Protein AF-A0A0F8YF22-F1 (afdb_monomer)

Radius of gyration: 14.16 Å; Cα contacts (8 Å, |Δi|>4): 208; chains: 1; bounding box: 29×29×36 Å

Sequence (97 aa):
RAADLAAFGNVHLRFWARLSSFEAPDRAIVLISNDGVQWQVVKEFAESESDGAYHLYDIDLSEIEMSDSFAVAFYSSMDPLTRLWQVDDIEFVTVAP

Mean predicted aligned error: 3.38 Å

Secondary structure (DSSP, 8-state):
--B--TT--SEEEEEEEEEES--TT-EEEEEEESSSS--EEEEE--GGG-EEEEEEEEEE-TTSPP-TTBEEEEEEE--STT-EEEEEEEEEEE---

Structure (mmCIF, N/CA/C/O backbone):
data_AF-A0A0F8YF22-F1
#
_entry.id   AF-A0A0F8YF22-F1
#
loop_
_atom_site.group_PDB
_atom_site.id
_atom_site.type_symbol
_atom_site.label_atom_id
_atom_site.label_alt_id
_atom_site.label_comp_id
_atom_site.label_asym_id
_atom_site.label_entity_id
_atom_site.label_seq_id
_atom_site.pdbx_PDB_ins_code
_atom_site.Cartn_x
_atom_site.Cartn_y
_atom_site.Cartn_z
_atom_site.occupancy
_atom_site.B_iso_or_equiv
_atom_site.auth_seq_id
_atom_site.auth_comp_id
_atom_site.auth_asym_id
_atom_site.auth_atom_id
_atom_site.pdbx_PDB_model_num
ATOM 1 N N . ARG A 1 1 ? -8.690 8.781 2.411 1.00 81.88 1 ARG A N 1
ATOM 2 C CA . ARG A 1 1 ? -9.803 8.679 3.389 1.00 81.88 1 ARG A CA 1
ATOM 3 C C . ARG A 1 1 ? -9.377 7.656 4.428 1.00 81.88 1 ARG A C 1
ATOM 5 O O . ARG A 1 1 ? -8.768 6.681 4.014 1.00 81.88 1 ARG A O 1
ATOM 12 N N . ALA A 1 2 ? -9.654 7.888 5.708 1.00 91.12 2 ALA A N 1
ATOM 13 C CA . ALA A 1 2 ? -9.368 6.909 6.751 1.00 91.12 2 ALA A CA 1
ATOM 14 C C . ALA A 1 2 ? -10.437 5.801 6.797 1.00 91.12 2 ALA A C 1
ATOM 16 O O . ALA A 1 2 ? -11.606 6.058 6.484 1.00 91.12 2 ALA A O 1
ATOM 17 N N . ALA A 1 3 ? -10.017 4.595 7.154 1.00 93.81 3 ALA A N 1
ATOM 18 C CA . ALA A 1 3 ? -10.834 3.429 7.438 1.00 93.81 3 ALA A CA 1
ATOM 19 C C . ALA A 1 3 ? -10.855 3.192 8.951 1.00 93.81 3 ALA A C 1
ATOM 21 O O . ALA A 1 3 ? -9.825 3.314 9.612 1.00 93.81 3 ALA A O 1
ATOM 22 N N . ASP A 1 4 ? -12.027 2.839 9.477 1.00 96.31 4 ASP A N 1
ATOM 23 C CA . ASP A 1 4 ? -12.156 2.429 10.871 1.00 96.31 4 ASP A CA 1
ATOM 24 C C . ASP A 1 4 ? -11.876 0.931 10.987 1.00 96.31 4 ASP A C 1
ATOM 26 O O . ASP A 1 4 ? -12.679 0.106 10.542 1.00 96.31 4 ASP A O 1
ATOM 30 N N . LEU A 1 5 ? -10.707 0.602 11.538 1.00 96.31 5 LEU A N 1
ATOM 31 C CA . LEU A 1 5 ? -10.226 -0.761 11.729 1.00 96.31 5 LEU A CA 1
ATOM 32 C C . LEU A 1 5 ? -10.076 -1.138 13.215 1.00 96.31 5 LEU A C 1
ATOM 34 O O . LEU A 1 5 ? -9.618 -2.239 13.513 1.00 96.31 5 LEU A O 1
ATOM 38 N N . ALA A 1 6 ? -10.487 -0.278 14.155 1.00 96.38 6 ALA A N 1
ATOM 39 C CA . ALA A 1 6 ? -10.183 -0.425 15.585 1.00 96.38 6 ALA A CA 1
ATOM 40 C C . ALA A 1 6 ? -10.715 -1.727 16.221 1.00 96.38 6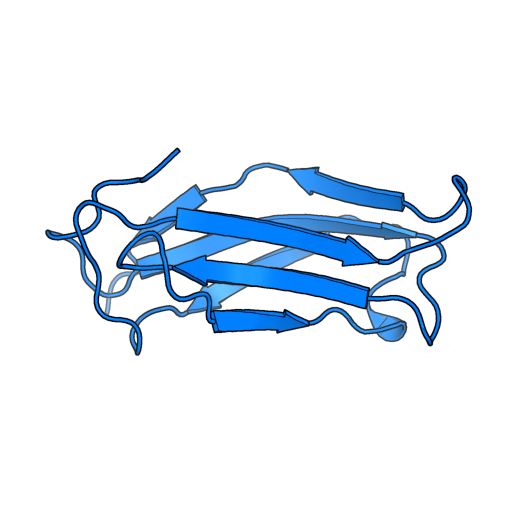 ALA A C 1
ATOM 42 O O . ALA A 1 6 ? -10.188 -2.199 17.226 1.00 96.38 6 ALA A O 1
ATOM 43 N N . ALA A 1 7 ? -11.770 -2.311 15.646 1.00 95.50 7 ALA A N 1
ATOM 44 C CA . ALA A 1 7 ? -12.389 -3.545 16.130 1.00 95.50 7 ALA A CA 1
ATOM 45 C C . ALA A 1 7 ? -11.828 -4.828 15.485 1.00 95.50 7 ALA A C 1
ATOM 47 O O . ALA A 1 7 ? -12.304 -5.921 15.803 1.00 95.50 7 ALA A O 1
ATOM 48 N N . PHE A 1 8 ? -10.862 -4.720 14.569 1.00 94.38 8 PHE A N 1
ATOM 49 C CA . PHE A 1 8 ? -10.341 -5.851 13.805 1.00 94.38 8 PHE A CA 1
ATOM 50 C C . PHE A 1 8 ? -8.925 -6.231 14.255 1.00 94.38 8 PHE A C 1
ATOM 52 O O . PHE A 1 8 ? -8.103 -5.381 14.581 1.00 94.38 8 PHE A O 1
ATOM 59 N N . GLY A 1 9 ? -8.643 -7.533 14.248 1.00 91.81 9 GLY A N 1
ATOM 60 C CA . GLY A 1 9 ? -7.300 -8.101 14.387 1.00 91.81 9 GLY A CA 1
ATOM 61 C C . GLY A 1 9 ? -6.959 -8.949 13.163 1.00 91.81 9 GLY A C 1
ATOM 62 O O . GLY A 1 9 ? -7.848 -9.243 12.361 1.00 91.81 9 GLY A O 1
ATOM 63 N N . ASN A 1 10 ? -5.688 -9.345 13.023 1.00 94.06 10 ASN A N 1
ATOM 64 C CA . ASN A 1 10 ? -5.179 -10.103 11.867 1.00 94.06 10 ASN A CA 1
ATOM 65 C C . ASN A 1 10 ? -5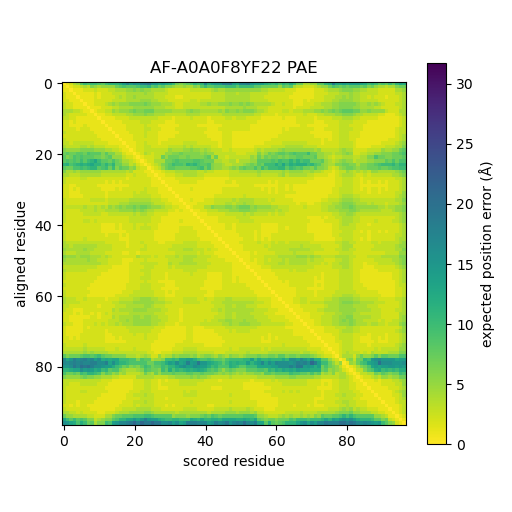.583 -9.465 10.528 1.00 94.06 10 ASN A C 1
ATOM 67 O O . ASN A 1 10 ? -6.104 -10.127 9.625 1.00 94.06 10 ASN A O 1
ATOM 71 N N . VAL A 1 11 ? -5.424 -8.143 10.446 1.00 97.06 11 VAL A N 1
ATOM 72 C CA . VAL A 1 11 ? -5.755 -7.379 9.248 1.00 97.06 11 VAL A CA 1
ATOM 73 C C . VAL A 1 11 ? -4.627 -7.525 8.240 1.00 97.06 11 VAL A C 1
ATOM 75 O O . VAL A 1 11 ? -3.454 -7.398 8.579 1.00 97.06 11 VAL A O 1
ATOM 78 N N . HIS A 1 12 ? -5.002 -7.755 6.991 1.00 98.19 12 HIS A N 1
ATOM 79 C CA . HIS A 1 12 ? -4.113 -7.714 5.847 1.00 98.19 12 HIS A CA 1
ATOM 80 C C . HIS A 1 12 ? -4.555 -6.609 4.889 1.00 98.19 12 HIS A C 1
ATOM 82 O O . HIS A 1 12 ? -5.754 -6.370 4.708 1.00 98.19 12 HIS A O 1
ATOM 88 N N . LEU A 1 13 ? -3.587 -5.954 4.251 1.00 98.38 13 LEU A N 1
ATOM 89 C CA . LEU A 1 13 ? -3.821 -5.085 3.102 1.00 98.38 13 LEU A CA 1
ATOM 90 C C . LEU A 1 13 ? -3.634 -5.906 1.827 1.00 98.38 13 LEU A C 1
ATOM 92 O O . LEU A 1 13 ? -2.529 -6.376 1.549 1.00 98.38 13 LEU A O 1
ATOM 96 N N . ARG A 1 14 ? -4.705 -6.033 1.041 1.00 98.50 14 ARG A N 1
ATOM 97 C CA . ARG A 1 14 ? -4.677 -6.676 -0.272 1.00 98.50 14 ARG A CA 1
ATOM 98 C C . ARG A 1 14 ? -4.929 -5.675 -1.378 1.00 98.50 14 ARG A C 1
ATOM 100 O O . ARG A 1 14 ? -5.735 -4.761 -1.233 1.00 98.50 14 ARG A O 1
ATOM 107 N N . PHE A 1 15 ? -4.209 -5.843 -2.474 1.00 98.75 15 PHE A N 1
ATOM 108 C CA . PHE A 1 15 ? -4.419 -5.079 -3.696 1.00 98.75 15 PHE A CA 1
ATOM 109 C C . PHE A 1 15 ? -3.747 -5.785 -4.869 1.00 98.75 15 PHE A C 1
ATOM 111 O O . PHE A 1 15 ? -2.789 -6.545 -4.703 1.00 98.75 15 PHE A O 1
ATOM 118 N N . TRP A 1 16 ? -4.213 -5.486 -6.072 1.00 98.69 16 TRP A N 1
ATOM 119 C CA . TRP A 1 16 ? -3.531 -5.863 -7.299 1.00 98.69 16 TRP A CA 1
ATOM 120 C C . TRP A 1 16 ? -2.640 -4.719 -7.762 1.00 98.69 16 TRP A C 1
ATOM 122 O O . TRP A 1 16 ? -3.042 -3.555 -7.729 1.00 98.69 16 TRP A O 1
ATOM 132 N N . ALA A 1 17 ? -1.432 -5.032 -8.224 1.00 98.25 17 ALA A N 1
ATOM 133 C CA . ALA A 1 17 ? -0.572 -4.034 -8.845 1.00 98.25 17 ALA A CA 1
ATOM 134 C C . ALA A 1 17 ? 0.118 -4.564 -10.097 1.00 98.25 17 ALA A C 1
ATOM 136 O O . ALA A 1 17 ? 0.445 -5.745 -10.196 1.00 98.25 17 ALA A O 1
ATOM 137 N N . ARG A 1 18 ? 0.345 -3.652 -11.042 1.00 96.75 18 ARG A N 1
ATOM 138 C CA . ARG A 1 18 ? 1.116 -3.872 -12.264 1.00 96.75 18 ARG A CA 1
ATOM 139 C C . ARG A 1 18 ? 2.131 -2.753 -12.417 1.00 96.75 18 ARG A C 1
ATOM 141 O O . ARG A 1 18 ? 1.767 -1.576 -12.397 1.00 96.75 18 ARG A O 1
ATOM 148 N N . LEU A 1 19 ? 3.395 -3.128 -12.587 1.00 95.06 19 LEU A N 1
ATOM 149 C CA . LEU A 1 19 ? 4.499 -2.205 -12.824 1.00 95.06 19 LEU A CA 1
ATOM 150 C C . LEU A 1 19 ? 5.060 -2.447 -14.223 1.00 95.06 19 LEU A C 1
ATOM 152 O O . LEU A 1 19 ? 5.138 -3.581 -14.694 1.00 95.06 19 LEU A O 1
ATOM 156 N N . SER A 1 20 ? 5.394 -1.371 -14.927 1.00 91.94 20 SER A N 1
ATOM 157 C CA . SER A 1 20 ? 6.003 -1.432 -16.257 1.00 91.94 20 SER A CA 1
ATOM 158 C C . SER A 1 20 ? 7.156 -0.444 -16.348 1.00 91.94 20 SER A C 1
ATOM 160 O O . SER A 1 20 ? 6.988 0.733 -16.026 1.00 91.94 20 SER A O 1
ATOM 162 N N . SER A 1 21 ? 8.297 -0.932 -16.840 1.00 87.00 21 SER A N 1
ATOM 163 C CA . SER A 1 21 ? 9.525 -0.152 -17.029 1.00 87.00 21 SER A CA 1
ATOM 164 C C . SER A 1 21 ? 10.063 0.519 -15.755 1.00 87.00 21 SER A C 1
ATOM 166 O O . SER A 1 21 ? 10.680 1.575 -15.857 1.00 87.00 21 SER A O 1
ATOM 168 N N . PHE A 1 22 ? 9.827 -0.071 -14.578 1.00 87.25 22 PHE A N 1
ATOM 169 C CA . PHE A 1 22 ? 10.413 0.376 -13.312 1.00 87.25 22 PHE A CA 1
ATOM 170 C C . PHE A 1 22 ? 11.881 -0.048 -13.243 1.00 87.25 22 PHE A C 1
ATOM 172 O O . PHE A 1 22 ? 12.175 -1.239 -13.327 1.00 87.25 22 PHE A O 1
ATOM 179 N N . GLU A 1 23 ? 12.787 0.907 -13.071 1.00 85.00 23 GLU A N 1
ATOM 180 C CA . GLU A 1 23 ? 14.230 0.662 -12.999 1.00 85.00 23 GLU A CA 1
ATOM 181 C C . GLU A 1 23 ? 14.862 1.551 -11.925 1.00 85.00 23 GLU A C 1
ATOM 183 O O . GLU A 1 23 ? 14.401 2.663 -11.675 1.00 85.00 23 GLU A O 1
ATOM 188 N N . ALA A 1 24 ? 15.933 1.103 -11.267 1.00 81.94 24 ALA A N 1
ATOM 189 C CA . ALA A 1 24 ? 16.624 1.974 -10.314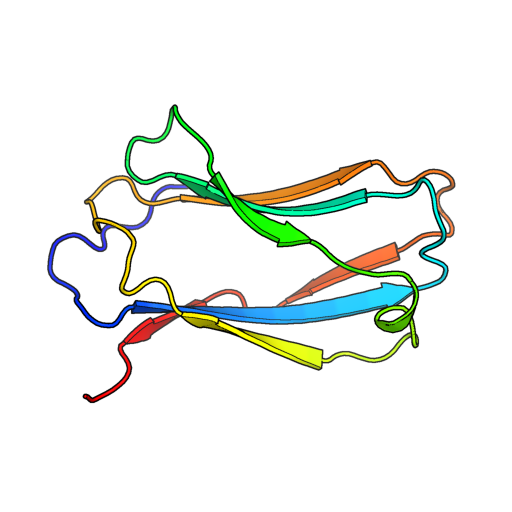 1.00 81.94 24 ALA A CA 1
ATOM 190 C C . ALA A 1 24 ? 17.101 3.268 -11.024 1.00 81.94 24 ALA A C 1
ATOM 192 O O . ALA A 1 24 ? 17.725 3.175 -12.084 1.00 81.94 24 ALA A O 1
ATOM 193 N N . PRO A 1 25 ? 16.863 4.480 -10.475 1.00 86.56 25 PRO A N 1
ATOM 194 C CA . PRO A 1 25 ? 16.542 4.799 -9.079 1.00 86.56 25 PRO A CA 1
ATOM 195 C C . PRO A 1 25 ? 15.051 5.067 -8.783 1.00 86.56 25 PRO A C 1
ATOM 197 O O . PRO A 1 25 ? 14.750 5.766 -7.811 1.00 86.56 25 PRO A O 1
ATOM 200 N N . ASP A 1 26 ? 14.127 4.565 -9.603 1.00 90.50 26 ASP A N 1
ATOM 201 C CA . ASP A 1 26 ? 12.691 4.729 -9.376 1.00 90.50 26 ASP A CA 1
ATOM 202 C C . ASP A 1 26 ? 12.257 4.220 -7.997 1.00 90.50 26 ASP A C 1
ATOM 204 O O . ASP A 1 26 ? 12.837 3.294 -7.422 1.00 90.50 26 ASP A O 1
ATOM 208 N N . ARG A 1 27 ? 11.192 4.827 -7.464 1.00 93.25 27 ARG A N 1
ATOM 209 C CA . ARG A 1 27 ? 10.548 4.370 -6.229 1.00 93.25 27 ARG A CA 1
ATOM 210 C C . ARG A 1 27 ? 9.051 4.219 -6.410 1.00 93.25 27 ARG A C 1
ATOM 212 O O . ARG A 1 27 ? 8.387 5.142 -6.871 1.00 93.25 27 ARG A O 1
ATOM 219 N N . ALA A 1 28 ? 8.529 3.082 -5.972 1.00 95.75 28 ALA A N 1
ATOM 220 C CA . ALA A 1 28 ? 7.116 2.831 -5.742 1.00 95.75 28 ALA A CA 1
ATOM 221 C C . ALA A 1 28 ? 7.012 2.132 -4.385 1.00 95.75 28 ALA A C 1
ATOM 223 O O . ALA A 1 28 ? 7.670 1.115 -4.151 1.00 95.75 28 ALA A O 1
ATOM 224 N N . ILE A 1 29 ? 6.255 2.723 -3.466 1.00 97.81 29 ILE A N 1
ATOM 225 C CA . ILE A 1 29 ? 6.117 2.238 -2.094 1.00 97.81 29 ILE A CA 1
ATOM 226 C C . ILE A 1 29 ? 4.664 2.323 -1.639 1.00 97.81 29 ILE A C 1
ATOM 228 O O . ILE A 1 29 ? 3.922 3.236 -2.012 1.00 97.81 29 ILE A O 1
ATOM 232 N N . VAL A 1 30 ? 4.282 1.378 -0.789 1.00 98.44 30 VAL A N 1
ATOM 233 C CA . VAL A 1 30 ? 3.015 1.386 -0.062 1.00 98.44 30 VAL A CA 1
ATOM 234 C C . VAL A 1 30 ? 3.308 1.769 1.374 1.00 98.44 30 VAL A C 1
ATOM 236 O O . VAL A 1 30 ? 4.178 1.178 2.020 1.00 98.44 30 VAL A O 1
ATOM 239 N N . LEU A 1 31 ? 2.580 2.765 1.861 1.00 98.38 31 LEU A N 1
ATOM 240 C CA . LEU A 1 31 ? 2.650 3.213 3.239 1.00 98.38 31 LEU A CA 1
ATOM 241 C C . LEU A 1 31 ? 1.307 3.026 3.925 1.00 98.38 31 LEU A C 1
ATOM 243 O O . LEU A 1 31 ? 0.259 3.118 3.285 1.00 98.38 31 LEU A O 1
ATOM 247 N N . ILE A 1 32 ? 1.350 2.854 5.239 1.00 98.12 32 ILE A N 1
ATOM 248 C CA . ILE A 1 32 ? 0.169 2.942 6.092 1.00 98.12 32 ILE A CA 1
ATOM 249 C C . ILE A 1 32 ? 0.388 3.955 7.211 1.00 98.12 32 ILE A C 1
ATOM 251 O O . ILE A 1 32 ? 1.523 4.306 7.541 1.00 98.12 32 ILE A O 1
ATOM 255 N N . SER A 1 33 ? -0.709 4.429 7.784 1.00 97.62 33 SER A N 1
ATOM 256 C CA . SER A 1 33 ? -0.731 5.307 8.950 1.00 97.62 33 SER A CA 1
ATOM 257 C C . SER A 1 33 ? -1.910 4.916 9.829 1.00 97.62 33 SER A C 1
ATOM 259 O O . SER A 1 33 ? -3.009 4.734 9.313 1.00 97.62 33 SER A O 1
ATOM 261 N N . ASN A 1 34 ? -1.697 4.785 11.136 1.00 96.38 34 ASN A N 1
ATOM 262 C CA . ASN A 1 34 ? -2.760 4.521 12.108 1.00 96.38 34 ASN A CA 1
ATOM 263 C C . ASN A 1 34 ? -3.192 5.782 12.881 1.00 96.38 34 ASN A C 1
ATOM 265 O O . ASN A 1 34 ? -4.114 5.711 13.682 1.00 96.38 34 ASN A O 1
ATOM 269 N N . ASP A 1 35 ? -2.557 6.930 12.648 1.00 94.62 35 ASP A N 1
ATOM 270 C CA . ASP A 1 35 ? -2.874 8.212 13.293 1.00 94.62 35 ASP A CA 1
ATOM 271 C C . ASP A 1 35 ? -3.150 9.343 12.280 1.00 94.62 35 ASP A C 1
ATOM 273 O O . ASP A 1 35 ? -3.473 10.472 12.653 1.00 94.62 35 ASP A O 1
ATOM 277 N N . GLY A 1 36 ? -3.008 9.058 10.983 1.00 90.94 36 GLY A N 1
ATOM 278 C CA . GLY A 1 36 ? -3.122 10.020 9.888 1.00 90.94 36 GLY A CA 1
ATOM 279 C C . GLY A 1 36 ? -1.941 10.990 9.756 1.00 90.94 36 GLY A C 1
ATOM 280 O O . GLY A 1 36 ? -1.992 11.881 8.904 1.00 90.94 36 GLY A O 1
ATOM 281 N N . VAL A 1 37 ? -0.890 10.848 10.569 1.00 93.56 37 VAL A N 1
ATOM 282 C CA . VAL A 1 37 ? 0.245 11.780 10.650 1.00 93.56 37 VAL A CA 1
ATOM 283 C C . VAL A 1 37 ? 1.564 11.069 10.366 1.00 93.56 37 VAL A C 1
ATOM 285 O O . VAL A 1 37 ? 2.317 11.506 9.493 1.00 93.56 37 VAL A O 1
ATOM 288 N N . GLN A 1 38 ? 1.856 9.990 11.090 1.00 96.12 38 GLN A N 1
ATOM 289 C CA . GLN A 1 38 ? 3.052 9.180 10.903 1.00 96.12 38 GLN A CA 1
ATOM 290 C C . GLN A 1 38 ? 2.783 8.093 9.868 1.00 96.12 38 GLN A C 1
ATOM 292 O O . GLN A 1 38 ? 1.784 7.379 9.934 1.00 96.12 38 GLN A O 1
ATOM 297 N N . TRP A 1 39 ? 3.697 7.965 8.910 1.00 97.38 39 TRP A N 1
ATOM 298 C CA . TRP A 1 39 ? 3.599 6.996 7.825 1.00 97.38 39 TRP A CA 1
ATOM 299 C C . TRP A 1 39 ? 4.747 6.001 7.909 1.00 97.38 39 TRP A C 1
ATOM 301 O O . TRP A 1 39 ? 5.906 6.394 8.046 1.00 97.38 39 TRP A O 1
ATOM 311 N N . GLN A 1 40 ? 4.425 4.718 7.783 1.00 97.44 40 GLN A N 1
ATOM 312 C CA . GLN A 1 40 ? 5.397 3.628 7.745 1.00 97.44 40 GLN A CA 1
ATOM 313 C C . GLN A 1 40 ? 5.293 2.865 6.428 1.00 97.44 40 GLN A C 1
ATOM 315 O O . GLN A 1 40 ? 4.196 2.653 5.914 1.00 97.44 40 GLN A O 1
ATOM 320 N N . VAL A 1 41 ? 6.440 2.473 5.873 1.00 98.00 41 VAL A N 1
ATOM 321 C CA . VAL A 1 41 ? 6.508 1.698 4.629 1.00 98.00 41 VAL A CA 1
ATOM 322 C C . VAL A 1 41 ? 6.227 0.234 4.937 1.00 98.00 41 VAL A C 1
ATOM 324 O O . VAL A 1 41 ? 6.907 -0.357 5.769 1.00 98.00 41 VAL A O 1
ATOM 327 N N . VAL A 1 42 ? 5.264 -0.347 4.227 1.00 98.25 42 VAL A N 1
ATOM 328 C CA . VAL A 1 42 ? 4.907 -1.772 4.339 1.00 98.25 42 VAL A CA 1
ATOM 329 C C . VAL A 1 42 ? 5.246 -2.569 3.078 1.00 98.25 42 VAL A C 1
ATOM 331 O O . VAL A 1 42 ? 5.292 -3.794 3.108 1.00 98.25 42 VAL A O 1
ATOM 334 N N . LYS A 1 43 ? 5.531 -1.885 1.963 1.00 97.94 43 LYS A N 1
ATOM 335 C CA . LYS A 1 43 ? 6.041 -2.498 0.732 1.00 97.94 43 LYS A CA 1
ATOM 336 C C . LYS A 1 43 ? 6.876 -1.500 -0.056 1.00 97.94 43 LYS A C 1
ATOM 338 O O . LYS A 1 43 ? 6.441 -0.377 -0.291 1.00 97.94 43 LYS A O 1
ATOM 343 N N . GLU A 1 44 ? 8.037 -1.945 -0.516 1.00 96.94 44 GLU A N 1
ATOM 344 C CA . GLU A 1 44 ? 8.830 -1.295 -1.560 1.00 96.94 44 GLU A CA 1
ATOM 345 C C . GLU A 1 44 ? 8.937 -2.252 -2.750 1.00 96.94 44 GLU A C 1
ATOM 347 O O . GLU A 1 44 ? 9.178 -3.453 -2.575 1.00 96.94 44 GLU A O 1
ATOM 352 N N . PHE A 1 45 ? 8.658 -1.743 -3.949 1.00 95.88 45 PHE A N 1
ATOM 353 C CA . PHE A 1 45 ? 8.722 -2.527 -5.179 1.00 95.88 45 PHE A CA 1
ATOM 354 C C . PHE A 1 45 ? 10.145 -2.556 -5.728 1.00 95.88 45 PHE A C 1
ATOM 356 O O . PHE A 1 45 ? 10.848 -1.545 -5.718 1.00 95.88 45 PHE A O 1
ATOM 363 N N . ALA A 1 46 ? 10.551 -3.719 -6.227 1.00 93.62 46 ALA A N 1
ATOM 364 C CA . ALA A 1 46 ? 11.820 -3.916 -6.908 1.00 93.62 46 ALA A CA 1
ATOM 365 C C . ALA A 1 46 ? 11.648 -3.937 -8.435 1.00 93.62 46 ALA A C 1
ATOM 367 O O . ALA A 1 46 ? 10.586 -4.272 -8.954 1.00 93.62 46 ALA A O 1
ATOM 368 N N . GLU A 1 47 ? 12.736 -3.674 -9.164 1.00 93.06 47 GLU A N 1
ATOM 369 C CA . GLU A 1 47 ? 12.812 -3.816 -10.630 1.00 93.06 47 GLU A CA 1
ATOM 370 C C . GLU A 1 47 ? 12.344 -5.196 -11.114 1.00 93.06 47 GLU A C 1
ATOM 372 O O . GLU A 1 47 ? 11.636 -5.307 -12.112 1.00 93.06 47 GLU A O 1
ATOM 377 N N . SER A 1 48 ? 12.644 -6.252 -10.352 1.00 93.31 48 SER A N 1
ATOM 378 C CA . SER A 1 4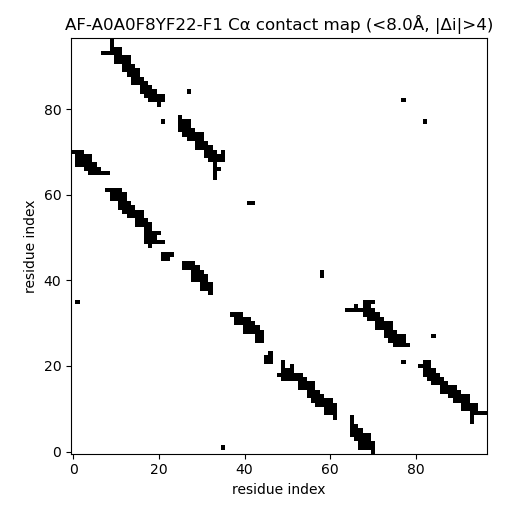8 ? 12.212 -7.618 -10.662 1.00 93.31 48 SER A CA 1
ATOM 379 C C . SER A 1 48 ? 10.692 -7.820 -10.660 1.00 93.31 48 SER A C 1
ATOM 381 O O . SER A 1 48 ? 10.225 -8.828 -11.175 1.00 93.31 48 SER A O 1
ATOM 383 N N . GLU A 1 49 ? 9.923 -6.901 -10.073 1.00 94.81 49 GLU A N 1
ATOM 384 C CA . GLU A 1 49 ? 8.454 -6.949 -10.019 1.00 94.81 49 GLU A CA 1
ATOM 385 C C . GLU A 1 49 ? 7.800 -6.145 -11.159 1.00 94.81 49 GLU A C 1
ATOM 387 O O . GLU A 1 49 ? 6.579 -6.042 -11.237 1.00 94.81 49 GLU A O 1
ATOM 392 N N . SER A 1 50 ? 8.601 -5.573 -12.063 1.00 93.25 50 SER A N 1
ATOM 393 C CA . SER A 1 50 ? 8.142 -4.790 -13.213 1.00 93.25 50 SER A CA 1
ATOM 394 C C . SER A 1 50 ? 8.011 -5.616 -14.492 1.00 93.25 50 SER A C 1
ATOM 396 O O . SER A 1 50 ? 8.459 -5.210 -15.568 1.00 93.25 50 SER A O 1
ATOM 398 N N . ASP A 1 51 ? 7.376 -6.778 -14.393 1.00 94.19 51 ASP A N 1
ATOM 399 C CA . ASP A 1 51 ? 7.187 -7.705 -15.514 1.00 94.19 51 ASP A CA 1
ATOM 400 C C . ASP A 1 51 ? 6.000 -7.353 -16.431 1.00 94.19 51 ASP A C 1
ATOM 402 O O . ASP A 1 51 ? 5.733 -8.043 -17.418 1.00 94.19 51 ASP A O 1
ATOM 406 N N . GLY A 1 52 ? 5.289 -6.261 -16.137 1.00 94.69 52 GLY A N 1
ATOM 407 C CA . GLY A 1 52 ? 4.152 -5.816 -16.926 1.00 94.69 52 GLY A CA 1
ATOM 408 C C . GLY A 1 52 ? 2.901 -6.681 -16.765 1.00 94.69 52 GLY A C 1
ATOM 409 O O . GLY A 1 52 ? 1.994 -6.523 -17.587 1.00 94.69 52 GLY A O 1
ATOM 410 N N . ALA A 1 53 ? 2.809 -7.531 -15.740 1.00 97.00 53 ALA A N 1
ATOM 411 C CA . ALA A 1 53 ? 1.605 -8.269 -15.365 1.00 97.00 53 ALA A CA 1
ATOM 412 C C . ALA A 1 53 ? 1.003 -7.748 -14.047 1.00 97.00 53 ALA A C 1
ATOM 414 O O . ALA A 1 53 ? 1.652 -7.040 -13.281 1.00 97.00 53 ALA A O 1
ATOM 415 N N . TYR A 1 54 ? -0.272 -8.065 -13.813 1.00 98.06 54 TYR A N 1
ATOM 416 C CA . TYR A 1 54 ? -0.908 -7.827 -12.519 1.00 98.06 54 TYR A CA 1
ATOM 417 C C . TYR A 1 54 ? -0.568 -8.962 -11.556 1.00 98.06 54 TYR A C 1
ATOM 419 O O . TYR A 1 54 ? -0.781 -10.130 -11.884 1.00 98.06 54 TYR A O 1
ATOM 427 N N . HIS A 1 55 ? -0.127 -8.599 -10.355 1.00 98.38 55 HIS A N 1
ATOM 428 C CA . HIS A 1 55 ? 0.120 -9.520 -9.249 1.00 98.38 55 HIS A CA 1
ATOM 429 C C . HIS A 1 55 ? -0.707 -9.122 -8.034 1.00 98.38 55 HIS A C 1
ATOM 431 O O . HIS A 1 55 ? -0.910 -7.931 -7.781 1.00 98.38 55 HIS A O 1
ATOM 437 N N . LEU A 1 56 ? -1.178 -10.125 -7.292 1.00 98.38 56 LEU A N 1
ATOM 438 C CA . LEU A 1 56 ? -1.839 -9.921 -6.009 1.00 98.38 56 LEU A CA 1
ATOM 439 C C . LEU A 1 56 ? -0.776 -9.733 -4.928 1.00 98.38 56 LEU A C 1
ATOM 441 O O . LEU A 1 56 ? 0.074 -10.601 -4.727 1.00 98.38 56 LEU A O 1
ATOM 445 N N . TYR A 1 57 ? -0.876 -8.625 -4.209 1.00 98.38 57 TYR A N 1
ATOM 446 C CA . TYR A 1 57 ? -0.098 -8.350 -3.014 1.00 98.38 57 TYR A CA 1
ATOM 447 C C . TYR A 1 57 ? -0.982 -8.557 -1.793 1.00 98.38 57 TYR A C 1
ATOM 449 O O . TYR A 1 57 ? -2.096 -8.042 -1.739 1.00 98.38 57 TYR A O 1
ATOM 457 N N . ASP A 1 58 ? -0.473 -9.317 -0.830 1.00 98.31 58 ASP A N 1
ATOM 458 C CA . ASP A 1 58 ? -1.124 -9.595 0.446 1.00 98.31 58 ASP A CA 1
ATOM 459 C C . ASP A 1 58 ? -0.118 -9.289 1.560 1.00 98.31 58 ASP A C 1
ATOM 461 O O . ASP A 1 58 ? 0.870 -10.006 1.731 1.00 98.31 58 ASP A O 1
ATOM 465 N N . ILE A 1 59 ? -0.314 -8.157 2.234 1.00 98.25 59 ILE A N 1
ATOM 466 C CA . ILE A 1 59 ? 0.597 -7.638 3.253 1.00 98.25 59 ILE A CA 1
ATOM 467 C C . ILE A 1 59 ? -0.034 -7.859 4.621 1.00 98.25 59 ILE A C 1
ATOM 469 O O . ILE A 1 59 ? -1.071 -7.269 4.926 1.00 98.25 59 ILE A O 1
ATOM 473 N N . ASP A 1 60 ? 0.628 -8.663 5.448 1.00 97.25 60 ASP A N 1
ATOM 474 C CA . ASP A 1 60 ? 0.270 -8.858 6.850 1.00 97.25 60 ASP A CA 1
ATOM 475 C C . ASP A 1 60 ? 0.545 -7.575 7.655 1.00 97.25 60 ASP A C 1
ATOM 477 O O . ASP A 1 60 ? 1.664 -7.057 7.654 1.00 97.25 60 ASP A O 1
ATOM 481 N N . LEU A 1 61 ? -0.489 -7.048 8.317 1.00 97.00 61 LEU A N 1
ATOM 482 C CA . LEU A 1 61 ? -0.415 -5.866 9.180 1.00 97.00 61 LEU A CA 1
ATOM 483 C C . LEU A 1 61 ? -0.620 -6.218 10.661 1.00 97.00 61 LEU A C 1
ATOM 485 O O . LEU A 1 61 ? -0.916 -5.332 11.459 1.00 97.00 61 LEU A O 1
ATOM 489 N N . SER A 1 62 ? -0.486 -7.487 11.051 1.00 92.50 62 SER A N 1
ATOM 490 C CA . SER A 1 62 ? -0.702 -7.957 12.427 1.00 92.50 62 SER A CA 1
ATOM 491 C C . SER A 1 62 ? 0.222 -7.305 13.462 1.00 92.50 62 SER A C 1
ATOM 493 O O . SER A 1 62 ? -0.158 -7.185 14.626 1.00 92.50 62 SER A O 1
ATOM 495 N N . GLU A 1 63 ? 1.397 -6.827 13.048 1.00 92.88 63 GLU A N 1
ATOM 496 C CA . GLU A 1 63 ? 2.330 -6.078 13.903 1.00 92.88 63 GLU A CA 1
ATOM 497 C C . GLU A 1 63 ? 1.988 -4.580 14.020 1.00 92.88 63 GLU A C 1
ATOM 499 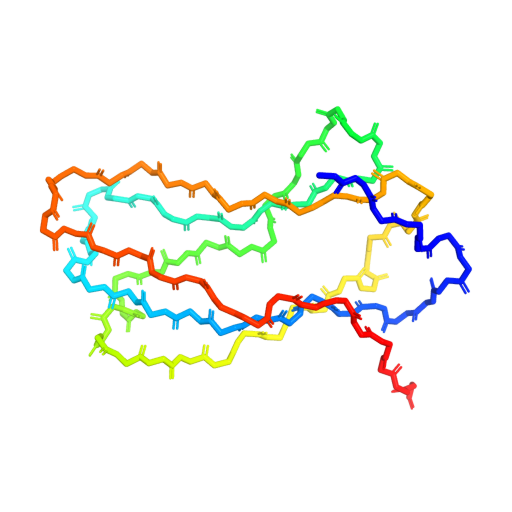O O . GLU A 1 63 ? 2.664 -3.839 14.737 1.00 92.88 63 GLU A O 1
ATOM 504 N N . ILE A 1 64 ? 0.941 -4.116 13.331 1.00 94.81 64 ILE A N 1
ATOM 505 C CA . ILE A 1 64 ? 0.497 -2.724 13.341 1.00 94.81 64 ILE A CA 1
ATOM 506 C C . ILE A 1 64 ? -0.724 -2.572 14.249 1.00 94.81 64 ILE A C 1
ATOM 508 O O . ILE A 1 64 ? -1.710 -3.297 14.135 1.00 94.81 64 ILE A O 1
ATOM 512 N N . GLU A 1 65 ? -0.698 -1.568 15.124 1.00 95.31 65 GLU A N 1
ATOM 513 C CA . GLU A 1 65 ? -1.865 -1.202 15.924 1.00 95.31 65 GLU A CA 1
ATOM 514 C C . GLU A 1 65 ? -2.970 -0.615 15.031 1.00 95.31 65 GLU A C 1
ATOM 516 O O . GLU A 1 65 ? -2.792 0.442 14.414 1.00 95.31 65 GLU A O 1
ATOM 521 N N . MET A 1 66 ? -4.111 -1.307 14.967 1.00 96.75 66 MET A N 1
ATOM 522 C CA . MET A 1 66 ? -5.301 -0.854 14.244 1.00 96.75 66 MET A CA 1
ATOM 523 C C . MET A 1 66 ? -5.982 0.314 14.965 1.00 96.75 66 MET A C 1
ATOM 525 O O . MET A 1 66 ? -5.994 0.386 16.192 1.00 96.75 66 MET A O 1
ATOM 529 N N . SER A 1 67 ? -6.597 1.213 14.197 1.00 97.00 67 SER A N 1
ATOM 530 C CA . SER A 1 67 ? -7.267 2.406 14.722 1.00 97.00 67 SER A CA 1
ATOM 531 C C . SER A 1 67 ? -8.503 2.777 13.903 1.00 97.00 67 SER A C 1
ATOM 533 O O . SER A 1 67 ? -8.764 2.206 12.844 1.00 97.00 67 SER A O 1
ATOM 535 N N . ASP A 1 68 ? -9.252 3.770 14.380 1.00 96.31 68 ASP A N 1
ATOM 536 C CA . ASP A 1 68 ? -10.396 4.360 13.675 1.00 96.31 68 ASP A CA 1
ATOM 537 C C . ASP A 1 68 ? -9.992 5.344 12.553 1.00 96.31 68 ASP A C 1
ATOM 539 O O . ASP A 1 68 ? -10.833 5.863 11.812 1.00 96.31 68 ASP A O 1
ATOM 543 N N . SER A 1 69 ? -8.690 5.608 12.428 1.00 95.44 69 SER A N 1
ATOM 544 C CA . SER A 1 69 ? -8.090 6.610 11.546 1.00 95.44 69 SER A CA 1
ATOM 545 C C . SER A 1 69 ? -7.077 6.001 10.570 1.00 95.44 69 SER A C 1
ATOM 547 O O . SER A 1 69 ? -6.266 6.715 9.975 1.00 95.44 69 SER A O 1
ATOM 549 N N . PHE A 1 70 ? -7.162 4.688 10.345 1.00 97.38 70 PHE A N 1
ATOM 550 C CA . PHE A 1 70 ? -6.207 3.940 9.541 1.00 97.38 70 PHE A CA 1
ATOM 551 C C . PHE A 1 70 ? -6.238 4.361 8.067 1.00 97.38 70 PHE A C 1
ATOM 553 O O . PHE A 1 70 ? -7.298 4.468 7.451 1.00 97.38 70 PHE A O 1
ATOM 560 N N . AL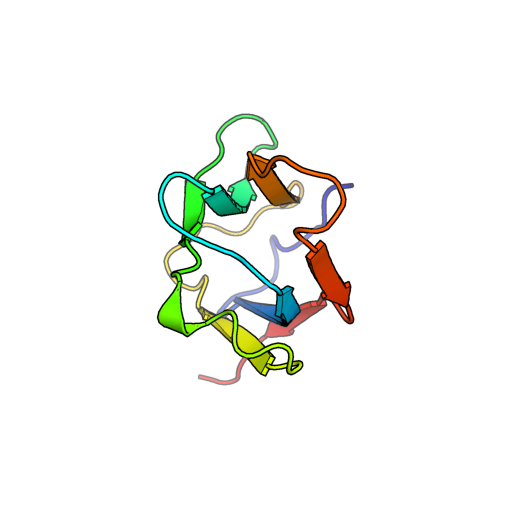A A 1 71 ? -5.083 4.590 7.458 1.00 97.19 71 ALA A N 1
ATOM 561 C CA . ALA A 1 71 ? -4.969 5.030 6.076 1.00 97.19 71 ALA A CA 1
ATOM 562 C C . ALA A 1 71 ? -3.871 4.267 5.337 1.00 97.19 71 ALA A C 1
ATOM 564 O O . ALA A 1 71 ? -2.858 3.893 5.918 1.00 97.19 71 ALA A O 1
ATOM 565 N N . VAL A 1 72 ? -4.066 4.095 4.031 1.00 97.94 72 VAL A N 1
ATOM 566 C CA . VAL A 1 72 ? -3.065 3.583 3.090 1.00 97.94 72 VAL A CA 1
ATOM 567 C C . VAL A 1 72 ? -2.708 4.678 2.088 1.00 97.94 72 VAL A C 1
ATOM 569 O O . VAL A 1 72 ? -3.571 5.458 1.673 1.00 97.94 72 VAL A O 1
ATOM 572 N N . ALA A 1 73 ? -1.439 4.738 1.698 1.00 97.56 73 ALA A N 1
ATOM 573 C CA .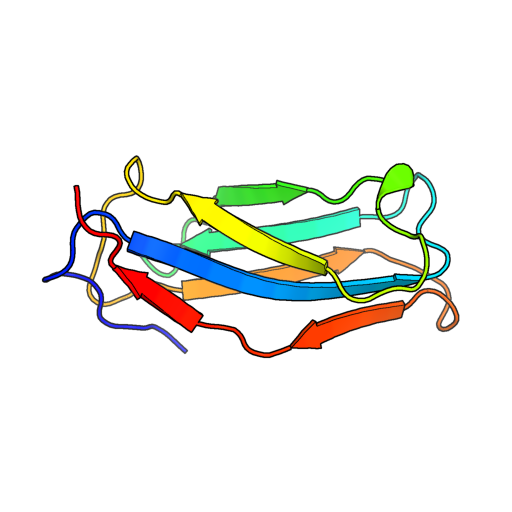 ALA A 1 73 ? -0.944 5.600 0.639 1.00 97.56 73 ALA A CA 1
ATOM 574 C C . ALA A 1 73 ? -0.085 4.801 -0.340 1.00 97.56 73 ALA A C 1
ATOM 576 O O . ALA A 1 73 ? 0.737 3.975 0.050 1.00 97.56 73 ALA A O 1
ATOM 577 N N . PHE A 1 74 ? -0.257 5.106 -1.621 1.00 97.19 74 PHE A N 1
ATOM 578 C CA . PHE A 1 74 ? 0.564 4.601 -2.710 1.00 97.19 74 PHE A CA 1
ATOM 579 C C . PHE A 1 74 ? 1.392 5.778 -3.211 1.00 97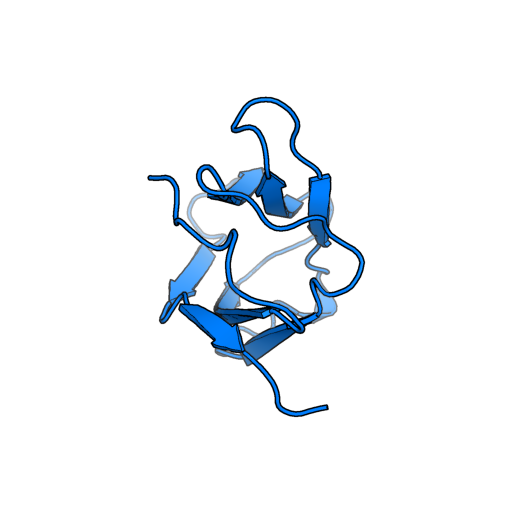.19 74 PHE A C 1
ATOM 581 O O . PHE A 1 74 ? 0.842 6.755 -3.722 1.00 97.19 74 PHE A O 1
ATOM 588 N N . TYR A 1 75 ? 2.701 5.726 -2.988 1.00 95.75 75 TYR A N 1
ATOM 589 C CA . TYR A 1 75 ? 3.615 6.805 -3.342 1.00 95.75 75 TYR A CA 1
ATOM 590 C C . TYR A 1 75 ? 4.593 6.333 -4.404 1.00 95.75 75 TYR A C 1
ATOM 592 O O . TYR A 1 75 ? 5.212 5.278 -4.267 1.00 95.75 75 TYR A O 1
ATOM 600 N N . SER A 1 76 ? 4.770 7.151 -5.435 1.00 93.31 76 SER A N 1
ATOM 601 C CA . SER A 1 76 ? 5.773 6.910 -6.459 1.00 93.31 76 SER A CA 1
ATOM 602 C C . SER A 1 76 ? 6.616 8.140 -6.740 1.00 93.31 76 SER A C 1
ATOM 604 O O . SER A 1 76 ? 6.100 9.250 -6.850 1.00 93.31 76 SER A O 1
ATOM 606 N N . SER A 1 77 ? 7.900 7.900 -6.957 1.00 92.62 77 SER A N 1
ATOM 607 C CA . SER A 1 77 ? 8.841 8.819 -7.580 1.00 92.62 77 SER A CA 1
ATOM 608 C C . SER A 1 77 ? 9.409 8.115 -8.811 1.00 92.62 77 SER A C 1
ATOM 610 O O . SER A 1 77 ? 10.436 7.445 -8.718 1.00 92.62 77 SER A O 1
ATOM 612 N N . MET A 1 78 ? 8.693 8.224 -9.933 1.00 87.06 78 MET A N 1
ATOM 613 C CA . MET A 1 78 ? 9.042 7.642 -11.235 1.00 87.06 78 MET A CA 1
ATOM 614 C C . MET A 1 78 ? 8.928 8.727 -12.318 1.00 87.06 78 MET A C 1
ATOM 616 O O . MET A 1 78 ? 7.976 9.506 -12.294 1.00 87.06 78 MET A O 1
ATOM 620 N N . ASP A 1 79 ? 9.873 8.779 -13.257 1.00 80.62 79 ASP A N 1
ATOM 621 C CA . ASP A 1 79 ? 9.889 9.724 -14.395 1.00 80.62 79 ASP A CA 1
ATOM 622 C C . ASP A 1 79 ? 10.685 9.095 -15.550 1.00 80.62 79 ASP A C 1
ATOM 624 O O . ASP A 1 79 ? 11.864 8.820 -15.329 1.00 80.62 79 ASP A O 1
ATOM 628 N N . PRO A 1 80 ? 10.140 8.831 -16.758 1.00 79.00 80 PRO A N 1
ATOM 629 C CA . PRO A 1 80 ? 9.077 9.576 -17.450 1.00 79.00 80 PRO A CA 1
ATOM 630 C C . PRO A 1 80 ? 7.692 8.912 -17.494 1.00 79.00 80 PRO A C 1
ATOM 632 O O . PRO A 1 80 ? 7.513 7.791 -17.033 1.00 79.00 80 PRO A O 1
ATOM 635 N N . LEU A 1 81 ? 6.718 9.592 -18.129 1.00 73.62 81 LEU A N 1
ATOM 636 C CA . LEU A 1 81 ? 5.310 9.174 -18.340 1.00 73.62 81 LEU A CA 1
ATOM 637 C C . LEU A 1 81 ? 5.112 7.765 -18.944 1.00 73.62 81 LEU A C 1
ATOM 639 O O . LEU A 1 81 ? 3.984 7.282 -19.022 1.00 73.62 81 LEU A O 1
ATOM 643 N N . THR A 1 82 ? 6.177 7.118 -19.415 1.00 77.25 82 THR A N 1
ATOM 644 C CA . THR A 1 82 ? 6.155 5.732 -19.899 1.00 77.25 82 THR A CA 1
ATOM 645 C C . THR A 1 82 ? 6.302 4.702 -18.780 1.00 77.25 82 THR A C 1
ATOM 647 O O . THR A 1 82 ? 6.023 3.530 -19.017 1.00 77.25 82 THR A O 1
ATOM 650 N N . ARG A 1 83 ? 6.730 5.112 -17.579 1.00 85.25 83 ARG A N 1
ATOM 651 C CA . ARG A 1 83 ? 6.788 4.261 -16.390 1.00 85.25 83 ARG A CA 1
ATOM 652 C C . ARG A 1 83 ? 5.443 4.301 -15.694 1.00 85.25 83 ARG A C 1
ATOM 654 O O . ARG A 1 83 ? 4.969 5.359 -15.282 1.00 85.25 83 ARG A O 1
ATOM 661 N N . LEU A 1 84 ? 4.801 3.144 -15.627 1.00 89.38 84 LEU A N 1
ATOM 662 C CA . LEU A 1 84 ? 3.434 3.029 -15.145 1.00 89.38 84 LEU A CA 1
ATOM 663 C C . LEU A 1 84 ? 3.402 2.136 -13.919 1.00 89.38 84 LEU A C 1
ATOM 665 O O . LEU A 1 84 ? 3.948 1.033 -13.924 1.00 89.38 84 LEU A O 1
ATOM 669 N N . TRP A 1 85 ? 2.689 2.612 -12.908 1.00 94.44 85 TRP A N 1
ATOM 670 C CA . TRP A 1 85 ? 2.253 1.810 -11.783 1.00 94.44 85 TRP A CA 1
ATOM 671 C C . TRP A 1 85 ? 0.736 1.897 -11.707 1.00 94.44 85 TRP A C 1
ATOM 673 O O . TRP A 1 85 ? 0.174 2.970 -11.487 1.00 94.44 85 TRP A O 1
ATOM 683 N N . GLN A 1 86 ? 0.076 0.772 -11.964 1.00 96.12 86 GLN A N 1
ATOM 684 C CA . GLN A 1 86 ? -1.363 0.633 -11.784 1.00 96.12 86 GLN A CA 1
ATOM 685 C C . GLN A 1 86 ? -1.627 -0.126 -10.490 1.00 96.12 86 GLN A C 1
ATOM 687 O O . GLN A 1 86 ? -0.980 -1.138 -10.227 1.00 96.12 86 GLN A O 1
ATOM 692 N N . VAL A 1 87 ? -2.594 0.362 -9.718 1.00 98.00 87 VAL A N 1
ATOM 693 C CA . VAL A 1 87 ? -3.073 -0.248 -8.476 1.00 98.00 87 VAL A CA 1
ATOM 694 C C . VAL A 1 87 ? -4.578 -0.427 -8.610 1.00 98.00 87 VAL A C 1
ATOM 696 O O . VAL A 1 87 ? -5.256 0.500 -9.056 1.00 98.00 87 VAL A O 1
ATOM 699 N N . ASP A 1 88 ? -5.084 -1.601 -8.251 1.00 98.44 88 ASP A N 1
ATOM 700 C CA . ASP A 1 88 ? -6.498 -1.953 -8.372 1.00 98.44 88 ASP A CA 1
ATOM 701 C C . ASP A 1 88 ? -6.968 -2.813 -7.189 1.00 98.44 88 ASP A C 1
ATOM 703 O O . ASP A 1 88 ? -6.141 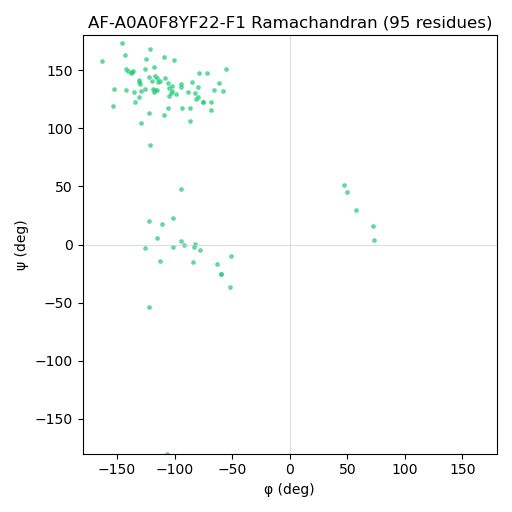-3.376 -6.467 1.00 98.44 88 ASP A O 1
ATOM 707 N N . ASP A 1 89 ? -8.288 -2.898 -6.996 1.00 98.12 89 ASP A N 1
ATOM 708 C CA . ASP A 1 89 ? -8.949 -3.762 -6.002 1.00 98.12 89 ASP A CA 1
ATOM 709 C C . ASP A 1 89 ? -8.313 -3.692 -4.596 1.00 98.12 89 ASP A C 1
ATOM 711 O O . ASP A 1 89 ? -7.949 -4.697 -3.986 1.00 98.12 89 ASP A O 1
ATOM 715 N N . ILE A 1 90 ? -8.145 -2.467 -4.085 1.00 98.00 90 ILE A N 1
ATOM 716 C CA . ILE A 1 90 ? -7.564 -2.214 -2.761 1.00 98.00 90 ILE A CA 1
ATOM 717 C C . ILE A 1 90 ? -8.589 -2.547 -1.673 1.00 98.00 90 ILE A C 1
ATOM 719 O O . ILE A 1 90 ? -9.651 -1.922 -1.600 1.00 98.00 90 ILE A O 1
ATOM 723 N N . GLU A 1 91 ? -8.232 -3.455 -0.770 1.00 97.44 91 GLU A N 1
ATOM 724 C CA . GLU A 1 91 ? -9.068 -3.858 0.355 1.00 97.44 91 GLU A CA 1
ATOM 725 C C . GLU A 1 91 ? -8.257 -4.113 1.635 1.00 97.44 91 GLU A C 1
ATOM 727 O O . GLU A 1 91 ? -7.096 -4.524 1.610 1.00 97.44 91 GLU A O 1
ATOM 732 N N . PHE A 1 92 ? -8.906 -3.892 2.778 1.00 96.75 92 PHE A N 1
ATOM 733 C CA . PHE A 1 92 ? -8.474 -4.456 4.053 1.00 96.75 92 PHE A CA 1
ATOM 734 C C . PHE A 1 92 ? -9.321 -5.692 4.334 1.00 96.75 92 PHE A C 1
ATOM 736 O O . PHE A 1 92 ? -10.551 -5.618 4.285 1.00 96.75 92 PHE A O 1
ATOM 743 N N . VAL A 1 93 ? -8.677 -6.808 4.655 1.00 96.88 93 VAL A N 1
ATOM 744 C CA . VAL A 1 93 ? -9.354 -8.068 4.985 1.00 96.88 93 VAL A CA 1
ATOM 745 C C . VAL A 1 93 ? -8.886 -8.580 6.333 1.00 96.88 93 VAL A C 1
ATOM 747 O O . VAL A 1 93 ? -7.749 -8.343 6.730 1.00 96.88 93 VAL A O 1
ATOM 750 N N . THR A 1 94 ? -9.743 -9.316 7.032 1.00 94.94 94 THR A N 1
ATOM 751 C CA . THR A 1 94 ? -9.319 -10.111 8.184 1.00 94.94 94 THR A CA 1
ATOM 752 C C . THR A 1 94 ? -9.026 -11.535 7.751 1.00 94.94 94 THR A C 1
ATOM 754 O O . THR A 1 94 ? -9.787 -12.144 6.993 1.00 94.94 94 THR A O 1
ATOM 757 N N . VAL A 1 95 ? -7.917 -12.078 8.240 1.00 89.75 95 VAL A N 1
ATOM 758 C CA . VAL A 1 95 ? -7.538 -13.470 8.003 1.00 89.75 95 VAL A CA 1
ATOM 759 C C . VAL A 1 95 ? -7.793 -14.267 9.278 1.00 89.75 95 VAL A C 1
ATOM 761 O O . VAL A 1 95 ? -7.508 -13.814 10.390 1.00 89.75 95 VAL A O 1
ATOM 764 N N . ALA A 1 96 ? -8.399 -15.445 9.127 1.00 81.19 96 ALA A N 1
ATOM 765 C CA . ALA A 1 96 ? -8.597 -16.346 10.254 1.00 81.19 96 ALA A CA 1
ATOM 766 C C . ALA A 1 96 ? -7.226 -16.760 10.833 1.00 81.19 96 ALA A C 1
ATOM 768 O O . ALA A 1 96 ? -6.307 -16.994 10.047 1.00 81.19 96 ALA A O 1
ATOM 769 N N . PRO A 1 97 ? -7.082 -16.824 12.169 1.00 64.56 97 PRO A N 1
ATOM 770 C CA . PRO A 1 97 ? -5.860 -17.304 12.812 1.00 64.56 97 PRO A CA 1
ATOM 771 C C . PRO A 1 97 ? -5.556 -18.775 12.499 1.00 64.56 97 PRO A C 1
ATOM 773 O O . PRO A 1 97 ? -6.505 -19.536 12.188 1.00 64.56 97 PRO A O 1
#

Foldseek 3Di:
DFAACQPAAFKKKKKKKAKAPDDPPKWKFKWKDQVLPDIDTQDTDDPVRNPRDIDMDITGCNVPRHHGGMDMDIDIDDDDPRIDMDIGDIDMDHDDD

Solvent-accessible surface area (backbone atoms only — not comparable to full-atom values): 5707 Å² total; per-residue (Å²): 125,64,42,73,37,57,91,58,63,49,38,27,48,34,30,35,39,29,26,28,76,50,49,89,89,48,43,43,36,35,31,38,19,48,73,73,75,61,76,46,80,80,43,75,66,54,54,88,63,29,77,63,51,78,44,83,44,77,42,83,39,64,93,50,76,60,20,66,36,24,33,78,47,82,48,70,56,73,84,58,95,80,48,45,78,48,78,44,79,76,45,79,45,73,54,85,134

Nearest PDB structures (foldseek):
  2zex-assembly1_A  TM=4.737E-01  e=1.943E-01  Caldanaerobius polysaccharolyticus
  7wim-assembly1_E  TM=4.265E-01  e=4.076E-01  Arabidopsis thaliana
  6j2z-assembly2_B  TM=4.167E-01  e=3.667E-01  Arabidopsis thaliana
  7wim-assembly2_J  TM=4.112E-01  e=3.478E-01  Arabidopsis thaliana
  3oea-assembly1_A  TM=3.535E-01  e=2.815E-01  Caldanaerobius polysaccharolyticus

Organism: NCBI:txid412755

pLDDT: mean 93.8, std 6.03, range [64.56, 98.75]